Protein AF-A0A949D3E0-F1 (afdb_monomer_lite)

Foldseek 3Di:
DDDDQFAWDFDADPRDTDTDTDGDDPDDVVPGDDCVVCVVVVVVVVVVVVVVVVCCVVDPDNVVVVVVVVVVVVQVVCVVVVHHDPPPPPPDD

Sequence (93 aa):
MKRATGTYVKSTTLGEVVQAFVPDSLPPKNPTLASEVYQDLNRKAEMALARLSGVSGLVPSVDWLLYSAIRKEALLTSQIEGVDFPVKATTQN

pLDDT: mean 80.79, std 13.98, range [37.38, 96.88]

Secondary structure (DSSP, 8-state):
-PPP-EEEEEEEETTEEEEEEEEPPSSP-SSPP-HHHHHHHHHHHHHHHHHHHHHHTTSS-HHHHHHHHHHHHHHHHHHHTT-----------

Radius of gyration: 21.83 Å; chains: 1; bounding box: 40×46×54 Å

Structure (mmCIF, N/CA/C/O backbone):
data_AF-A0A949D3E0-F1
#
_entry.id   AF-A0A949D3E0-F1
#
loop_
_atom_site.group_PDB
_atom_site.id
_atom_site.type_symbol
_atom_site.label_atom_id
_atom_site.label_alt_id
_atom_site.label_comp_id
_atom_site.label_asym_id
_atom_site.label_entity_id
_atom_site.label_seq_id
_atom_site.pdbx_PDB_ins_code
_atom_site.Cartn_x
_atom_site.Cartn_y
_atom_site.Cartn_z
_atom_site.occupancy
_atom_site.B_iso_or_equiv
_atom_site.auth_seq_id
_atom_site.auth_comp_id
_atom_site.auth_asym_id
_atom_site.auth_atom_id
_atom_site.pdbx_PDB_model_num
ATOM 1 N N . MET A 1 1 ? -24.625 -8.211 12.692 1.00 51.91 1 MET A N 1
ATOM 2 C CA . MET A 1 1 ? -23.803 -7.936 13.895 1.00 51.91 1 MET A CA 1
ATOM 3 C C . MET A 1 1 ? -22.828 -6.813 13.570 1.00 51.91 1 MET A C 1
ATOM 5 O O . MET A 1 1 ? -22.275 -6.819 12.477 1.00 51.91 1 MET A O 1
ATOM 9 N N . LYS A 1 2 ? -22.660 -5.831 14.464 1.00 58.88 2 LYS A N 1
ATOM 10 C CA . LYS A 1 2 ? -21.717 -4.712 14.290 1.00 58.88 2 LYS A CA 1
ATOM 11 C C . LYS A 1 2 ? -20.291 -5.270 14.414 1.00 58.88 2 LYS A C 1
ATOM 13 O O . LYS A 1 2 ? -20.000 -5.928 15.408 1.00 58.88 2 LYS A O 1
ATOM 18 N N . ARG A 1 3 ? -19.438 -5.084 13.402 1.00 66.12 3 ARG A N 1
ATOM 19 C CA . ARG A 1 3 ? -18.030 -5.516 13.459 1.00 66.12 3 ARG A CA 1
ATOM 20 C C . ARG A 1 3 ? -17.285 -4.616 14.449 1.00 66.12 3 ARG A C 1
ATOM 22 O O . ARG A 1 3 ? -17.290 -3.403 14.267 1.00 66.12 3 ARG A O 1
ATOM 29 N N . ALA A 1 4 ? -16.697 -5.200 15.490 1.00 75.75 4 ALA A N 1
ATOM 30 C CA . ALA A 1 4 ? -15.731 -4.510 16.339 1.00 75.75 4 ALA A CA 1
ATOM 31 C C . ALA A 1 4 ? -14.363 -4.579 15.646 1.00 75.75 4 ALA A C 1
ATOM 33 O O . ALA A 1 4 ? -13.972 -5.652 15.194 1.00 75.75 4 ALA A O 1
ATOM 34 N N . THR A 1 5 ? -13.696 -3.437 15.488 1.00 80.50 5 THR A N 1
ATOM 35 C CA . THR A 1 5 ? -12.417 -3.304 14.759 1.00 80.50 5 THR A CA 1
ATOM 36 C C . THR A 1 5 ? -11.300 -2.748 15.647 1.00 80.50 5 THR A C 1
ATOM 38 O O . THR A 1 5 ? -10.299 -2.243 15.142 1.00 80.50 5 THR A O 1
AT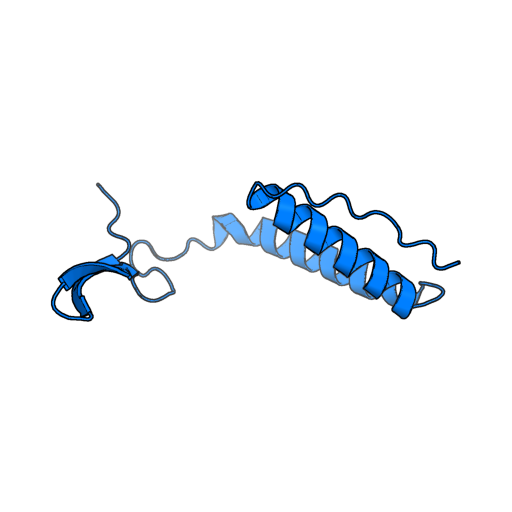OM 41 N N . GLY A 1 6 ? -11.504 -2.770 16.964 1.00 85.25 6 GLY A N 1
ATOM 42 C CA . GLY A 1 6 ? -10.632 -2.157 17.956 1.00 85.25 6 GLY A CA 1
ATOM 43 C C . GLY A 1 6 ? -11.367 -1.771 19.237 1.00 85.25 6 GLY A C 1
ATOM 44 O O . GLY A 1 6 ? -12.582 -1.952 19.37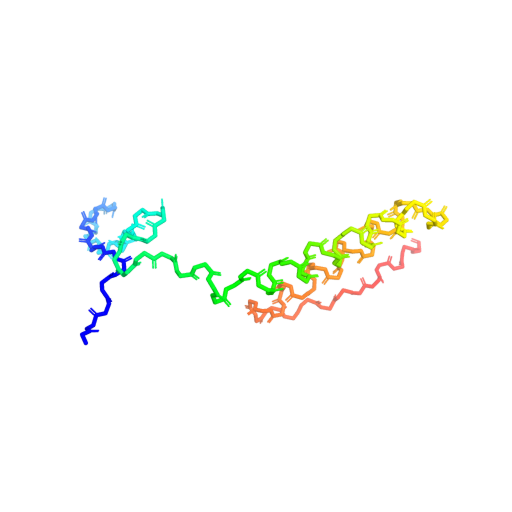0 1.00 85.25 6 GLY A O 1
ATOM 45 N N . THR A 1 7 ? -10.618 -1.202 20.176 1.00 88.56 7 THR A N 1
ATOM 46 C CA . THR A 1 7 ? -11.099 -0.751 21.487 1.00 88.56 7 THR A CA 1
ATOM 47 C C . THR A 1 7 ? -10.705 0.698 21.741 1.00 88.56 7 THR A C 1
ATOM 49 O O . THR A 1 7 ? -9.706 1.176 21.220 1.00 88.56 7 THR A O 1
ATOM 52 N N . TYR A 1 8 ? -11.487 1.421 22.542 1.00 89.38 8 TYR A N 1
ATOM 53 C CA . TYR A 1 8 ? -11.097 2.756 22.992 1.00 89.38 8 TYR A CA 1
ATOM 54 C C . TYR A 1 8 ? -10.347 2.660 24.318 1.00 89.38 8 TYR A C 1
ATOM 56 O O . TYR A 1 8 ? -10.826 2.031 25.262 1.00 89.38 8 TYR A O 1
ATOM 64 N N . VAL A 1 9 ? -9.198 3.322 24.402 1.00 89.00 9 VAL A N 1
ATOM 65 C CA . VAL A 1 9 ? -8.394 3.441 25.619 1.00 89.00 9 VAL A CA 1
ATOM 66 C C . VAL A 1 9 ? -8.387 4.903 26.049 1.00 89.00 9 VAL A C 1
ATOM 68 O O . VAL A 1 9 ? -8.209 5.807 25.232 1.00 89.00 9 VAL A O 1
ATOM 71 N N . LYS A 1 10 ? -8.603 5.154 27.343 1.00 89.00 10 LYS A N 1
ATOM 72 C CA . LYS A 1 10 ? -8.456 6.499 27.906 1.00 89.00 10 LYS A CA 1
ATOM 73 C C . LYS A 1 10 ? -6.969 6.817 28.018 1.00 89.00 10 LYS A C 1
ATOM 75 O O . LYS A 1 10 ? -6.251 6.113 28.722 1.00 89.00 10 LYS A O 1
ATOM 80 N N . SER A 1 11 ? -6.530 7.864 27.335 1.00 82.56 11 SER A N 1
ATOM 81 C CA . SER A 1 11 ? -5.182 8.412 27.451 1.00 82.56 11 SER A CA 1
ATOM 82 C C . SER A 1 11 ? -5.270 9.811 28.045 1.00 82.56 11 SER A C 1
ATOM 84 O O . SER A 1 11 ? -6.209 10.545 27.745 1.00 82.56 11 SER A O 1
ATOM 86 N N . THR A 1 12 ? -4.311 10.180 28.889 1.00 83.94 12 THR A N 1
ATOM 87 C CA . THR A 1 12 ? -4.232 11.531 29.448 1.00 83.94 12 THR A CA 1
ATOM 88 C C . THR A 1 12 ? -3.040 12.243 28.829 1.00 83.94 12 THR A C 1
ATOM 90 O O . THR A 1 12 ? -1.909 11.779 28.955 1.00 83.94 12 THR A O 1
ATOM 93 N N . THR A 1 13 ? -3.263 13.375 28.170 1.00 75.75 13 THR A N 1
ATOM 94 C CA . THR A 1 13 ? -2.189 14.240 27.660 1.00 75.75 13 THR A CA 1
ATOM 95 C C . THR A 1 13 ? -2.399 15.640 28.214 1.00 75.75 13 THR A C 1
ATOM 97 O O . THR A 1 13 ? -3.483 16.193 28.088 1.00 75.75 13 THR A O 1
ATOM 100 N N . LEU A 1 14 ? -1.383 16.189 28.892 1.00 78.88 14 LEU A N 1
ATOM 101 C CA . LEU A 1 14 ? -1.421 17.532 29.498 1.00 78.88 14 LEU A CA 1
ATOM 102 C C . LEU A 1 14 ? -2.637 17.787 30.420 1.00 78.88 14 LEU A C 1
ATOM 104 O O . LEU A 1 14 ? -3.104 18.912 30.548 1.00 78.88 14 LEU A O 1
ATOM 108 N N . GLY A 1 15 ? -3.141 16.739 31.083 1.00 79.94 15 GLY A N 1
ATOM 109 C CA . GLY A 1 15 ? -4.294 16.822 31.989 1.00 79.94 15 GLY A CA 1
ATOM 110 C C . GLY A 1 15 ? -5.663 16.630 31.324 1.00 79.94 15 GLY A C 1
ATOM 111 O O . GLY A 1 15 ? -6.657 16.527 32.038 1.00 79.94 15 GLY A O 1
ATOM 112 N N . GLU A 1 16 ? -5.731 16.508 29.997 1.00 81.62 16 GLU A N 1
ATOM 113 C CA . GLU A 1 16 ? -6.966 16.204 29.270 1.00 81.62 16 GLU A CA 1
ATOM 114 C C . GLU A 1 16 ? -7.115 14.693 29.054 1.00 81.62 16 GLU A C 1
ATOM 116 O O . GLU A 1 16 ? -6.184 14.025 28.598 1.00 81.62 16 GLU A O 1
ATOM 121 N N . VAL A 1 17 ? -8.289 14.145 29.387 1.00 85.75 17 VAL A N 1
ATOM 122 C CA . VAL A 1 17 ? -8.617 12.730 29.164 1.00 85.75 17 VAL A CA 1
ATOM 123 C C . VAL A 1 17 ? -9.234 12.574 27.780 1.00 85.75 17 VAL A C 1
ATOM 125 O O . VAL A 1 17 ? -10.383 12.952 27.559 1.00 85.75 17 VAL A O 1
ATOM 128 N N . VAL A 1 18 ? -8.494 11.949 26.869 1.00 88.38 18 VAL A N 1
ATOM 129 C CA . VAL A 1 18 ? -8.945 11.640 25.509 1.00 88.38 18 VAL A CA 1
ATOM 130 C C . VAL A 1 18 ? -9.265 10.153 25.368 1.00 88.38 18 VAL A C 1
ATOM 132 O O . VAL A 1 18 ? -8.631 9.297 25.987 1.00 88.38 18 VAL A O 1
ATOM 135 N N . GLN A 1 19 ? -10.261 9.819 24.546 1.00 89.50 19 GLN A N 1
ATOM 136 C CA . GLN A 1 19 ? -10.549 8.434 24.165 1.00 89.50 19 GLN A CA 1
ATOM 137 C C . GLN A 1 19 ? -9.837 8.126 22.849 1.00 89.50 19 GLN A C 1
ATOM 139 O O . GLN A 1 19 ? -10.310 8.500 21.778 1.00 89.50 19 GLN A O 1
ATOM 144 N N . ALA A 1 20 ? -8.695 7.451 22.931 1.00 88.62 20 ALA A N 1
ATOM 145 C CA . ALA A 1 20 ? -7.939 7.026 21.764 1.00 88.62 20 ALA A CA 1
ATOM 146 C C . ALA A 1 20 ? -8.486 5.691 21.247 1.00 88.62 20 ALA A C 1
ATOM 148 O O . ALA A 1 20 ? -8.644 4.744 22.018 1.00 88.62 20 ALA A O 1
ATOM 149 N N . PHE A 1 21 ? -8.772 5.603 19.949 1.00 89.50 21 PHE A N 1
ATOM 150 C CA . PHE A 1 21 ? -9.136 4.338 19.317 1.00 89.50 21 PHE A CA 1
ATOM 151 C C . PHE A 1 21 ? -7.876 3.513 19.033 1.00 89.50 21 PHE A C 1
ATOM 153 O O . PHE A 1 21 ? -6.976 3.972 18.333 1.00 89.50 21 PHE A O 1
ATOM 160 N N . VAL A 1 22 ? -7.827 2.294 19.560 1.00 89.06 22 VAL A N 1
ATOM 161 C CA . VAL A 1 22 ? -6.769 1.311 19.330 1.00 89.06 22 VAL A CA 1
ATOM 162 C C . VAL A 1 22 ? -7.336 0.209 18.435 1.00 89.06 22 VAL A C 1
ATOM 164 O O . VAL A 1 22 ? -8.172 -0.569 18.903 1.00 89.06 22 VAL A O 1
ATOM 167 N N . PRO A 1 23 ? -6.930 0.133 17.156 1.00 88.88 23 PRO A N 1
ATOM 168 C CA . PRO A 1 23 ? -7.397 -0.916 16.261 1.00 88.88 23 PRO A CA 1
ATOM 169 C C . PRO A 1 23 ? -6.894 -2.292 16.711 1.00 88.88 23 PRO A C 1
ATOM 171 O O . PRO A 1 23 ? -5.814 -2.415 17.295 1.00 88.88 23 PRO A O 1
ATOM 174 N N . ASP A 1 24 ? -7.663 -3.336 16.407 1.00 87.81 24 ASP A N 1
ATOM 175 C CA . ASP A 1 24 ? -7.216 -4.712 16.630 1.00 87.81 24 ASP A CA 1
ATOM 176 C C . ASP A 1 24 ? -5.980 -5.024 15.771 1.00 87.81 24 ASP A C 1
ATOM 178 O O . ASP A 1 24 ? -5.839 -4.543 14.643 1.00 87.81 24 ASP A O 1
ATOM 182 N N . SER A 1 25 ? -5.074 -5.854 16.292 1.00 84.69 25 SER A N 1
ATOM 183 C CA . SER A 1 25 ? -3.856 -6.225 15.569 1.00 84.69 25 SER A CA 1
ATOM 184 C C . SER A 1 25 ? -4.171 -6.977 14.276 1.00 84.69 25 SER A C 1
ATOM 186 O O . SER A 1 25 ? -4.997 -7.891 14.255 1.00 84.69 25 SER A O 1
ATOM 188 N N . LEU A 1 26 ? -3.448 -6.636 13.209 1.00 83.75 26 LEU A N 1
ATOM 189 C CA . LEU A 1 26 ? -3.494 -7.378 11.952 1.00 83.75 26 LEU A CA 1
ATOM 190 C C . LEU A 1 26 ? -2.754 -8.726 12.096 1.00 83.75 26 LEU A C 1
ATOM 192 O O . LEU A 1 26 ? -1.713 -8.769 12.756 1.00 83.75 26 LEU A O 1
ATOM 196 N N . PRO A 1 27 ? -3.243 -9.819 11.471 1.00 79.19 27 PRO A N 1
ATOM 197 C CA . PRO A 1 27 ? -4.418 -9.900 10.599 1.00 79.19 27 PRO A CA 1
ATOM 198 C C . PRO A 1 27 ? -5.753 -10.036 11.366 1.00 79.19 27 PRO A C 1
ATOM 200 O O . PRO A 1 27 ? -5.769 -10.548 12.489 1.00 79.19 27 PRO A O 1
ATOM 203 N N . PRO A 1 28 ? -6.890 -9.646 10.751 1.00 75.56 28 PRO A N 1
ATOM 204 C CA . PRO A 1 28 ? -8.216 -9.837 11.332 1.00 75.56 28 PRO A CA 1
ATOM 205 C C . PRO A 1 28 ? -8.460 -11.311 11.660 1.00 75.56 28 PRO A C 1
ATOM 207 O O . PRO A 1 28 ? -8.312 -12.184 10.804 1.00 75.56 28 PRO A O 1
ATOM 210 N N . LYS A 1 29 ? -8.833 -11.589 12.911 1.00 78.56 29 LYS A N 1
ATOM 211 C CA . LYS A 1 29 ? -9.039 -12.966 13.383 1.00 78.56 29 LYS A CA 1
ATOM 212 C C . LYS A 1 29 ? -10.478 -13.451 13.200 1.00 78.56 29 LYS A C 1
ATOM 214 O O . LYS A 1 29 ? -10.684 -14.650 13.081 1.00 78.56 29 LYS A O 1
ATOM 219 N N . ASN A 1 30 ? -11.458 -12.540 13.167 1.00 74.25 30 ASN A N 1
ATOM 220 C CA . ASN A 1 30 ? -12.887 -12.870 13.165 1.00 74.25 30 ASN A CA 1
ATOM 221 C C . ASN A 1 30 ? -13.710 -11.911 12.274 1.00 74.25 30 ASN A C 1
ATOM 223 O O . ASN A 1 30 ? -14.017 -10.798 12.703 1.00 74.25 30 ASN A O 1
ATOM 227 N N . PRO A 1 31 ? -14.145 -12.323 11.070 1.00 76.00 31 PRO A N 1
ATOM 228 C CA . PRO A 1 31 ? -13.793 -13.567 10.386 1.00 76.00 31 PRO A CA 1
ATOM 229 C C . PRO A 1 31 ? -12.336 -13.548 9.910 1.00 76.00 31 PRO A C 1
ATOM 231 O O . PRO A 1 31 ? -11.743 -12.481 9.742 1.00 76.00 31 PRO A O 1
ATOM 234 N N . THR A 1 32 ? -11.772 -14.731 9.683 1.00 78.56 32 THR A N 1
ATOM 235 C CA . THR A 1 32 ? -10.480 -14.872 9.011 1.00 78.56 32 THR A CA 1
ATOM 236 C C . THR A 1 32 ? -10.536 -14.279 7.604 1.00 78.56 32 THR A C 1
ATOM 238 O O . THR A 1 32 ? -11.600 -14.164 6.987 1.00 78.56 32 THR A O 1
ATOM 241 N N . LEU A 1 33 ? -9.375 -13.873 7.097 1.00 83.25 33 LEU A N 1
ATOM 242 C CA . LEU A 1 33 ? -9.260 -13.315 5.759 1.00 83.25 33 LEU A CA 1
ATOM 243 C C . LEU A 1 33 ? -9.626 -14.382 4.707 1.00 83.25 33 LEU A C 1
ATOM 245 O O . LEU A 1 33 ? -8.976 -15.421 4.624 1.00 83.25 33 LEU A O 1
ATOM 249 N N . ALA A 1 34 ? -10.663 -14.113 3.913 1.00 86.00 34 ALA A N 1
ATOM 250 C CA . ALA A 1 34 ? -11.142 -14.999 2.854 1.00 86.00 34 ALA A CA 1
ATOM 251 C C . ALA A 1 34 ? -10.260 -14.848 1.61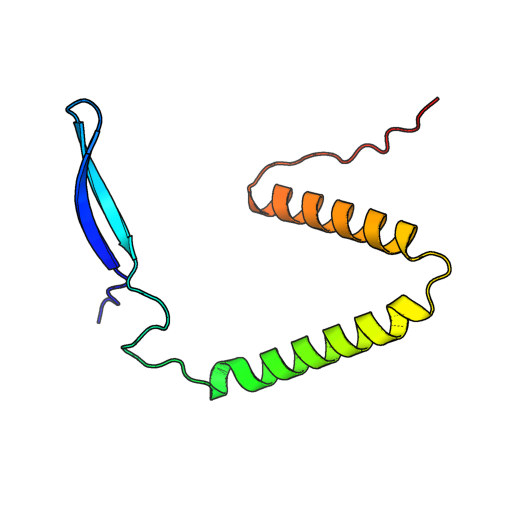0 1.00 86.00 34 ALA A C 1
ATOM 253 O O . ALA A 1 34 ? -10.320 -13.829 0.913 1.00 86.00 34 ALA A O 1
ATOM 254 N N . SER A 1 35 ? -9.401 -15.836 1.360 1.00 85.06 35 SER A N 1
ATOM 255 C CA . SER A 1 35 ? -8.375 -15.742 0.319 1.00 85.06 35 SER A CA 1
ATOM 256 C C . SER A 1 35 ? -8.976 -15.705 -1.082 1.00 85.06 35 SER A C 1
ATOM 258 O O . SER A 1 35 ? -8.544 -14.945 -1.948 1.00 85.06 35 SER A O 1
ATOM 260 N N . GLU A 1 36 ? -10.068 -16.435 -1.257 1.00 90.12 36 GLU A N 1
ATOM 261 C CA . GLU A 1 36 ? -10.828 -16.552 -2.502 1.00 90.12 36 GLU A CA 1
ATOM 262 C C . GLU A 1 36 ? -11.289 -15.189 -3.053 1.00 90.12 36 GLU A C 1
ATOM 264 O O . GLU A 1 36 ? -11.419 -15.023 -4.263 1.00 90.12 36 GLU A O 1
ATOM 269 N N . VAL A 1 37 ? -11.505 -14.196 -2.179 1.00 89.50 37 VAL A N 1
ATOM 270 C CA . VAL A 1 37 ? -12.035 -12.875 -2.555 1.00 89.50 37 VAL A CA 1
ATOM 271 C C . VAL A 1 37 ? -10.976 -11.981 -3.207 1.00 89.50 37 VAL A C 1
ATOM 273 O O . VAL A 1 37 ? -11.316 -11.147 -4.045 1.00 89.50 37 VAL A O 1
ATOM 276 N N . TYR A 1 38 ? -9.697 -12.135 -2.851 1.00 89.88 38 TYR A N 1
ATOM 277 C CA . TYR A 1 38 ? -8.626 -11.263 -3.352 1.00 89.88 38 TYR A CA 1
ATOM 278 C C . TYR A 1 38 ? -7.564 -11.988 -4.179 1.00 89.88 38 TYR A C 1
ATOM 280 O O . TYR A 1 38 ? -6.823 -11.314 -4.886 1.00 89.88 38 TYR A O 1
ATOM 288 N N . GLN A 1 39 ? -7.483 -13.322 -4.147 1.00 94.06 39 GLN A N 1
ATOM 289 C CA . GLN A 1 39 ? -6.448 -14.085 -4.859 1.00 94.06 39 GLN A CA 1
ATOM 290 C C . GLN A 1 39 ? -6.365 -13.756 -6.357 1.00 94.06 39 GLN A C 1
ATOM 292 O O . GLN A 1 39 ? -5.270 -13.525 -6.869 1.00 94.06 39 GLN A O 1
ATOM 297 N N . ASP A 1 40 ? -7.497 -13.690 -7.069 1.00 94.75 40 ASP A N 1
ATOM 298 C CA . ASP A 1 40 ? -7.482 -13.388 -8.508 1.00 94.75 40 ASP A CA 1
ATOM 299 C C . ASP A 1 40 ? -7.025 -11.949 -8.797 1.00 94.75 40 ASP A C 1
ATOM 301 O O . ASP A 1 40 ? -6.232 -11.715 -9.712 1.00 94.75 40 ASP A O 1
ATOM 305 N N . LEU A 1 41 ? -7.477 -10.985 -7.988 1.00 94.44 41 LEU A N 1
ATOM 306 C CA . LEU A 1 41 ? -7.043 -9.590 -8.090 1.00 94.44 41 LEU A CA 1
ATOM 307 C C . LEU A 1 41 ? -5.558 -9.440 -7.747 1.00 94.44 41 LEU A C 1
ATOM 309 O O . LEU A 1 41 ? -4.841 -8.736 -8.455 1.00 94.44 41 LEU A O 1
ATOM 313 N N . ASN A 1 42 ? -5.083 -10.146 -6.722 1.00 94.88 42 ASN A N 1
ATOM 314 C CA . ASN A 1 42 ? -3.682 -10.159 -6.323 1.00 94.88 42 ASN A CA 1
ATOM 315 C C . ASN A 1 42 ? -2.799 -10.730 -7.438 1.00 94.88 42 ASN A C 1
ATOM 317 O O . ASN A 1 42 ? -1.837 -10.091 -7.846 1.00 94.88 42 ASN A O 1
ATOM 321 N N . ARG A 1 43 ? -3.189 -11.861 -8.036 1.00 95.81 43 ARG A N 1
ATOM 322 C CA . ARG A 1 43 ? -2.491 -12.438 -9.193 1.00 95.81 43 ARG A CA 1
ATOM 323 C C . ARG A 1 43 ? -2.448 -11.469 -10.379 1.00 95.81 43 ARG A C 1
ATOM 325 O O . 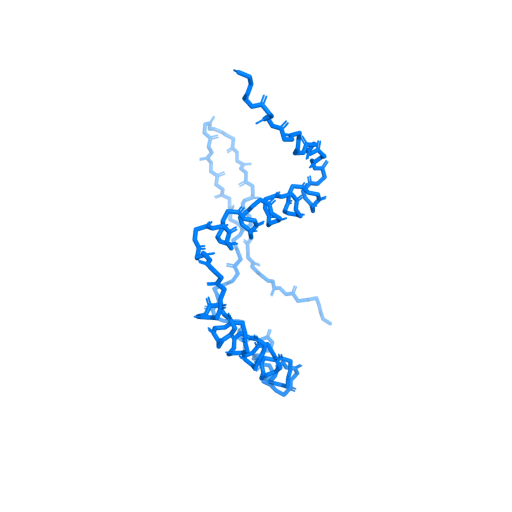ARG A 1 43 ? -1.424 -11.346 -11.047 1.00 95.81 43 ARG A O 1
ATOM 332 N N . LYS A 1 44 ? -3.548 -10.764 -10.664 1.00 96.06 44 LYS A N 1
ATOM 333 C CA . LYS A 1 44 ? -3.581 -9.731 -11.717 1.00 96.06 44 LYS A CA 1
ATOM 334 C C . LYS A 1 44 ? -2.624 -8.577 -11.408 1.00 96.06 44 LYS A C 1
ATOM 336 O O . LYS A 1 44 ? -1.928 -8.124 -12.317 1.00 96.06 44 LYS A O 1
ATOM 341 N N . ALA A 1 45 ? -2.567 -8.131 -10.155 1.00 95.62 45 ALA A N 1
ATOM 342 C CA . ALA A 1 45 ? -1.640 -7.095 -9.713 1.00 95.62 45 ALA A CA 1
ATOM 343 C C . ALA A 1 45 ? -0.177 -7.555 -9.842 1.00 95.62 45 ALA A C 1
ATOM 345 O O . ALA A 1 45 ? 0.633 -6.844 -10.431 1.00 95.62 45 ALA A O 1
ATOM 346 N N . GLU A 1 46 ? 0.144 -8.774 -9.406 1.00 96.44 46 GLU A N 1
ATOM 347 C CA . GLU A 1 46 ? 1.472 -9.381 -9.561 1.00 96.44 46 GLU A CA 1
ATOM 348 C C . GLU A 1 46 ? 1.895 -9.462 -11.033 1.00 96.44 46 GLU A C 1
ATOM 350 O O . GLU A 1 46 ? 3.007 -9.073 -11.386 1.00 96.44 46 GLU A O 1
ATOM 355 N N . MET A 1 47 ? 0.995 -9.889 -11.926 1.00 96.88 47 MET A N 1
ATOM 356 C CA . MET A 1 47 ? 1.267 -9.910 -13.367 1.00 96.88 47 MET A CA 1
ATOM 357 C C . MET A 1 47 ? 1.517 -8.508 -13.935 1.00 96.88 47 MET A C 1
ATOM 359 O O . MET A 1 47 ? 2.373 -8.340 -14.805 1.00 96.88 47 MET A O 1
ATOM 363 N N . ALA A 1 48 ? 0.778 -7.498 -13.474 1.00 93.75 48 ALA A N 1
ATOM 364 C CA . ALA A 1 48 ? 0.992 -6.116 -13.891 1.00 93.75 48 ALA A CA 1
ATOM 365 C C . ALA A 1 48 ? 2.357 -5.588 -13.415 1.00 93.75 48 ALA A C 1
ATOM 367 O O . ALA A 1 48 ? 3.068 -4.961 -14.199 1.00 93.75 48 ALA A O 1
ATOM 368 N N . LEU A 1 49 ? 2.759 -5.908 -12.181 1.00 92.88 49 LEU A N 1
ATOM 369 C CA . LEU A 1 49 ? 4.078 -5.565 -11.642 1.00 92.88 49 LEU A CA 1
ATOM 370 C C . LEU A 1 49 ? 5.207 -6.272 -12.396 1.00 92.88 49 LEU A C 1
ATOM 372 O O . LEU A 1 49 ? 6.196 -5.635 -12.753 1.00 92.88 49 LEU A O 1
ATOM 376 N N . ALA A 1 50 ? 5.047 -7.558 -12.715 1.00 93.31 50 ALA A N 1
ATOM 377 C CA . ALA A 1 50 ? 6.019 -8.301 -13.514 1.00 93.31 50 ALA A CA 1
ATOM 378 C C . ALA A 1 50 ? 6.194 -7.682 -14.911 1.00 93.31 50 ALA A C 1
ATOM 380 O O . ALA A 1 50 ? 7.317 -7.526 -15.389 1.00 93.31 50 ALA A O 1
ATOM 381 N N . ARG A 1 51 ? 5.094 -7.257 -15.550 1.00 91.62 51 ARG A N 1
ATOM 382 C CA . ARG A 1 51 ? 5.145 -6.521 -16.823 1.00 91.62 51 ARG A CA 1
ATOM 383 C C . ARG A 1 51 ? 5.864 -5.187 -16.674 1.00 91.62 51 ARG A C 1
ATOM 385 O O . ARG A 1 51 ? 6.712 -4.889 -17.507 1.00 91.62 51 ARG A O 1
ATOM 392 N N . LEU A 1 52 ? 5.555 -4.413 -15.630 1.00 88.69 52 LEU A N 1
ATOM 393 C CA . LEU A 1 52 ? 6.228 -3.142 -15.349 1.00 88.69 52 LEU A CA 1
ATOM 394 C C . LEU A 1 52 ? 7.739 -3.340 -15.176 1.00 88.69 52 LEU A C 1
ATOM 396 O O . LEU A 1 52 ? 8.525 -2.616 -15.779 1.00 88.69 52 LEU A O 1
ATOM 400 N N . SER A 1 53 ? 8.139 -4.354 -14.409 1.00 87.62 53 SER A N 1
ATOM 401 C CA . SER A 1 53 ? 9.544 -4.717 -14.230 1.00 87.62 53 SER A CA 1
ATOM 402 C C . SER A 1 53 ? 10.198 -5.075 -15.567 1.00 87.62 53 SER A C 1
ATOM 404 O O . SER A 1 53 ? 11.243 -4.517 -15.895 1.00 87.62 53 SER A O 1
ATOM 406 N N . GLY A 1 54 ? 9.541 -5.891 -16.397 1.00 86.75 54 GLY A N 1
ATOM 407 C CA . GLY A 1 54 ? 10.041 -6.237 -17.729 1.00 86.75 54 GLY A CA 1
ATOM 408 C C . GLY A 1 54 ? 10.222 -5.028 -18.654 1.00 86.75 54 GLY A C 1
ATOM 409 O O . GLY A 1 54 ? 11.255 -4.910 -19.309 1.00 86.75 54 GLY A O 1
ATOM 410 N N . VAL A 1 55 ? 9.258 -4.100 -18.694 1.00 85.69 55 VAL A N 1
ATOM 411 C CA . VAL A 1 55 ? 9.351 -2.915 -19.567 1.00 85.69 55 VAL A CA 1
ATOM 412 C C . VAL A 1 55 ? 10.283 -1.837 -19.023 1.00 85.69 55 VAL A C 1
ATOM 414 O O . VAL A 1 55 ? 10.864 -1.106 -19.817 1.00 85.69 55 VAL A O 1
ATOM 417 N N . SER A 1 56 ? 10.475 -1.746 -17.703 1.00 83.00 56 SER A N 1
ATOM 418 C CA . SER A 1 56 ? 11.371 -0.756 -17.085 1.00 83.00 56 SER A CA 1
ATOM 419 C C . SER A 1 56 ? 12.827 -0.895 -17.541 1.00 83.00 56 SER A C 1
ATOM 421 O O . SER A 1 56 ? 13.518 0.111 -17.665 1.00 83.00 56 SER A O 1
ATOM 423 N N . GLY A 1 57 ? 13.265 -2.113 -17.884 1.00 80.38 57 GLY A N 1
ATOM 424 C CA . GLY A 1 57 ? 14.593 -2.370 -18.451 1.00 80.38 57 GLY A CA 1
ATOM 425 C C . GLY A 1 57 ? 14.748 -1.972 -19.923 1.00 80.38 57 GLY A C 1
ATOM 426 O O . GLY A 1 57 ? 15.864 -1.939 -20.428 1.00 80.38 57 GLY A O 1
ATOM 427 N N . LEU A 1 58 ? 13.646 -1.670 -20.616 1.00 82.38 58 LEU A N 1
ATOM 428 C CA . LEU A 1 58 ? 13.631 -1.247 -22.022 1.00 82.38 58 LEU A CA 1
ATOM 429 C C . LEU A 1 58 ? 13.529 0.278 -22.176 1.00 82.38 58 LEU A C 1
ATOM 431 O O . LEU A 1 58 ? 13.547 0.788 -23.296 1.00 82.38 58 LEU A O 1
ATOM 435 N N . VAL A 1 59 ? 13.372 1.012 -21.071 1.00 82.44 59 VAL A N 1
ATOM 436 C CA . VAL A 1 59 ? 13.216 2.467 -21.105 1.00 82.44 59 VAL A CA 1
ATOM 437 C C . VAL A 1 59 ? 14.578 3.126 -21.364 1.00 82.44 59 VAL A C 1
ATOM 439 O O . VAL A 1 59 ? 15.570 2.719 -20.762 1.00 82.44 59 VAL A O 1
ATOM 442 N N . PRO A 1 60 ? 14.647 4.182 -22.200 1.00 78.88 60 PRO A N 1
ATOM 443 C CA . PRO A 1 60 ? 15.905 4.864 -22.519 1.00 78.88 60 PRO A CA 1
ATOM 444 C C . PRO A 1 60 ? 16.652 5.444 -21.308 1.00 78.88 60 PRO A C 1
ATOM 446 O O . PRO A 1 60 ? 17.867 5.606 -21.352 1.00 78.88 60 PRO A O 1
ATOM 449 N N . SER A 1 61 ? 15.930 5.792 -20.240 1.00 85.56 61 SER A N 1
ATOM 450 C CA . SER A 1 61 ? 16.489 6.288 -18.983 1.00 85.56 61 SER A CA 1
ATOM 451 C C . SER A 1 61 ? 15.598 5.883 -17.812 1.00 85.56 61 SER A C 1
ATOM 453 O O . SER A 1 61 ? 14.414 6.230 -17.760 1.00 85.56 61 SER A O 1
ATOM 455 N N . VAL A 1 62 ? 16.187 5.174 -16.850 1.00 84.69 62 VAL A N 1
ATOM 456 C CA . VAL A 1 62 ? 15.523 4.785 -15.599 1.00 84.69 62 VAL A CA 1
ATOM 457 C C . VAL A 1 62 ? 15.237 6.012 -14.730 1.00 84.69 62 VAL A C 1
ATOM 459 O O . VAL A 1 62 ? 14.164 6.102 -14.137 1.00 84.69 62 VAL A O 1
ATOM 462 N N . ASP A 1 63 ? 16.137 6.997 -14.713 1.00 85.62 63 ASP A N 1
ATOM 463 C CA . ASP A 1 63 ? 15.973 8.220 -13.918 1.00 85.62 63 ASP A CA 1
ATOM 464 C C . ASP A 1 63 ? 14.742 9.024 -14.347 1.00 85.62 63 ASP A C 1
ATOM 466 O O . ASP A 1 63 ? 13.981 9.507 -13.507 1.00 85.62 63 ASP A O 1
ATOM 470 N N . TRP A 1 64 ? 14.487 9.118 -15.656 1.00 86.06 64 TRP A N 1
ATOM 471 C CA . TRP A 1 64 ? 13.290 9.784 -16.173 1.00 86.06 64 TRP A CA 1
ATOM 472 C C . TRP A 1 64 ? 11.999 9.033 -15.807 1.00 86.06 64 TRP A C 1
ATOM 474 O O . TRP A 1 64 ? 10.990 9.647 -15.437 1.00 86.06 64 TRP A O 1
ATOM 484 N N . LEU A 1 65 ? 12.028 7.696 -15.856 1.00 86.19 65 LEU A N 1
ATOM 485 C CA . LEU A 1 65 ? 10.904 6.861 -15.431 1.00 86.19 65 LEU A CA 1
ATOM 486 C C . LEU A 1 65 ? 10.589 7.074 -13.943 1.00 86.19 65 LEU A C 1
ATOM 488 O O . LEU A 1 65 ? 9.435 7.305 -13.589 1.00 86.19 65 LEU A O 1
ATOM 492 N N . LEU A 1 66 ? 11.609 7.057 -13.083 1.00 87.44 66 LEU A N 1
ATOM 493 C CA . LEU A 1 66 ? 11.451 7.295 -11.646 1.00 87.44 66 LEU A CA 1
ATOM 494 C C . LEU A 1 66 ? 10.920 8.702 -11.365 1.00 87.44 66 LEU A C 1
ATOM 496 O O . LEU A 1 66 ? 9.961 8.863 -10.609 1.00 87.44 66 LEU A O 1
ATOM 500 N N . TYR A 1 67 ? 11.491 9.715 -12.017 1.00 88.25 67 TYR A N 1
ATOM 501 C CA . TYR A 1 67 ? 11.070 11.103 -11.857 1.00 88.25 67 TYR A CA 1
ATOM 502 C C . TYR A 1 67 ? 9.586 11.306 -12.194 1.00 88.25 67 TYR A C 1
ATOM 504 O O . TYR A 1 67 ? 8.841 11.932 -11.434 1.00 88.25 67 TYR A O 1
ATOM 512 N N . SER A 1 68 ? 9.140 10.756 -13.326 1.00 85.50 68 SER A N 1
ATOM 513 C CA . SER A 1 68 ? 7.743 10.863 -13.757 1.00 85.50 68 SER A CA 1
ATOM 514 C C . SER A 1 68 ? 6.785 10.088 -12.844 1.00 85.50 68 SER A C 1
ATOM 516 O O . SER A 1 68 ? 5.715 10.607 -12.513 1.00 85.50 68 SER A O 1
ATOM 518 N N . ALA A 1 69 ? 7.174 8.895 -12.383 1.00 88.06 69 ALA A N 1
ATOM 519 C CA . ALA A 1 69 ? 6.371 8.072 -11.482 1.00 88.06 69 ALA A CA 1
ATOM 520 C C . ALA A 1 69 ? 6.155 8.746 -10.117 1.00 88.06 69 ALA A C 1
ATOM 522 O O . ALA A 1 69 ? 5.013 8.871 -9.678 1.00 88.06 69 ALA A O 1
ATOM 523 N N . ILE A 1 70 ? 7.223 9.254 -9.491 1.00 90.06 70 ILE A N 1
ATOM 524 C CA . ILE A 1 70 ? 7.155 9.940 -8.189 1.00 90.06 70 ILE A CA 1
ATOM 525 C C . ILE A 1 70 ? 6.230 11.157 -8.267 1.00 90.06 70 ILE A C 1
ATOM 527 O O . ILE A 1 70 ? 5.375 11.357 -7.407 1.00 90.06 70 ILE A O 1
ATOM 531 N N . ARG A 1 71 ? 6.367 11.964 -9.324 1.00 88.44 71 ARG A N 1
ATOM 532 C CA . ARG A 1 71 ? 5.534 13.155 -9.516 1.00 88.44 71 ARG A CA 1
ATOM 533 C C . ARG A 1 71 ? 4.058 12.796 -9.678 1.00 88.44 71 ARG A C 1
ATOM 535 O O . ARG A 1 71 ? 3.199 13.481 -9.126 1.00 88.44 71 ARG A O 1
ATOM 542 N N . LYS A 1 72 ? 3.766 11.745 -10.447 1.00 87.12 72 LYS A N 1
ATOM 543 C CA . LYS A 1 72 ? 2.395 11.282 -10.659 1.00 87.12 72 LYS A CA 1
ATOM 544 C C . LYS A 1 72 ? 1.772 10.781 -9.355 1.00 87.12 72 LYS A C 1
ATOM 546 O O . LYS A 1 72 ? 0.642 11.154 -9.061 1.00 87.12 72 LYS A O 1
ATOM 551 N N . GLU A 1 73 ? 2.513 10.005 -8.570 1.00 88.44 73 GLU A N 1
ATOM 552 C CA . GLU A 1 73 ? 2.037 9.480 -7.287 1.00 88.44 73 GLU A CA 1
ATOM 553 C C . GLU A 1 73 ? 1.774 10.597 -6.273 1.00 88.44 73 GLU A C 1
ATOM 555 O O . GLU A 1 73 ? 0.726 10.623 -5.631 1.00 88.44 73 GLU A O 1
ATOM 56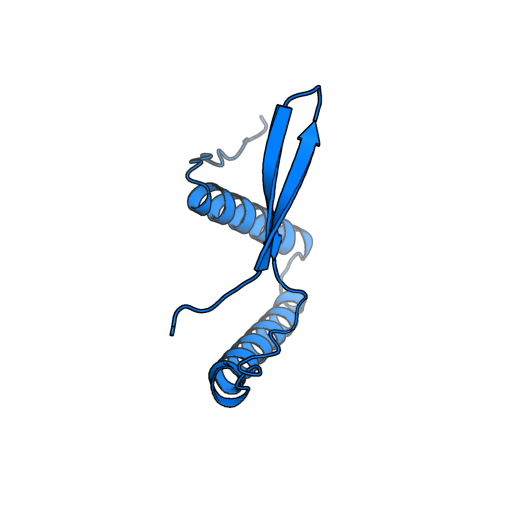0 N N . ALA A 1 74 ? 2.683 11.573 -6.187 1.00 87.00 74 ALA A N 1
ATOM 561 C CA . ALA A 1 74 ? 2.526 12.723 -5.304 1.00 87.00 74 ALA A CA 1
ATOM 562 C C . ALA A 1 74 ? 1.280 13.550 -5.653 1.00 87.00 74 ALA A C 1
ATOM 564 O O . ALA A 1 74 ? 0.541 13.958 -4.757 1.00 87.00 74 ALA A O 1
ATOM 565 N N . LEU A 1 75 ? 1.016 13.765 -6.946 1.00 87.31 75 LEU A N 1
ATOM 566 C CA . LEU A 1 75 ? -0.185 14.468 -7.396 1.00 87.31 75 LEU A CA 1
ATOM 567 C C . LEU A 1 75 ? -1.460 13.694 -7.036 1.00 87.31 75 LEU A C 1
ATOM 569 O O . LEU A 1 75 ? -2.374 14.271 -6.454 1.00 87.31 75 LEU A O 1
ATOM 573 N N . LEU A 1 76 ? -1.515 12.396 -7.349 1.00 84.94 76 LEU A N 1
ATOM 574 C CA . LEU A 1 76 ? -2.694 11.566 -7.077 1.00 84.94 76 LEU A CA 1
ATOM 575 C C . LEU A 1 76 ? -2.971 11.440 -5.575 1.00 84.94 76 LEU A C 1
ATOM 577 O O . LEU A 1 76 ? -4.117 11.563 -5.152 1.00 84.94 76 LEU A O 1
ATOM 581 N N . THR A 1 77 ? -1.926 11.261 -4.767 1.00 84.25 77 THR A N 1
ATOM 582 C CA . THR A 1 77 ? -2.049 11.196 -3.304 1.00 84.25 77 THR A CA 1
ATOM 583 C C . THR A 1 77 ? -2.559 12.521 -2.747 1.00 84.25 77 THR A C 1
ATOM 585 O O . THR A 1 77 ? -3.474 12.531 -1.929 1.00 84.25 77 THR A O 1
ATOM 588 N N . SER A 1 78 ? -2.036 13.649 -3.243 1.00 83.69 78 SER A N 1
ATOM 589 C CA . SER A 1 78 ? -2.500 14.976 -2.819 1.00 83.69 78 SER A CA 1
ATOM 590 C C . SER A 1 78 ? -3.990 15.177 -3.123 1.00 83.69 78 SER A C 1
ATOM 592 O O . SER A 1 78 ? -4.722 15.675 -2.274 1.00 83.69 78 SER A O 1
ATOM 594 N N . GLN A 1 79 ? -4.465 14.714 -4.286 1.00 81.75 79 GLN A N 1
ATOM 595 C CA . GLN A 1 79 ? -5.881 14.795 -4.664 1.00 81.75 79 GLN A CA 1
ATOM 596 C C . GLN A 1 79 ? -6.797 13.946 -3.775 1.00 81.75 79 GLN A C 1
ATOM 598 O O . GLN A 1 79 ? -7.906 14.378 -3.467 1.00 81.75 79 GLN A O 1
ATOM 603 N N . ILE A 1 80 ? -6.348 12.763 -3.341 1.00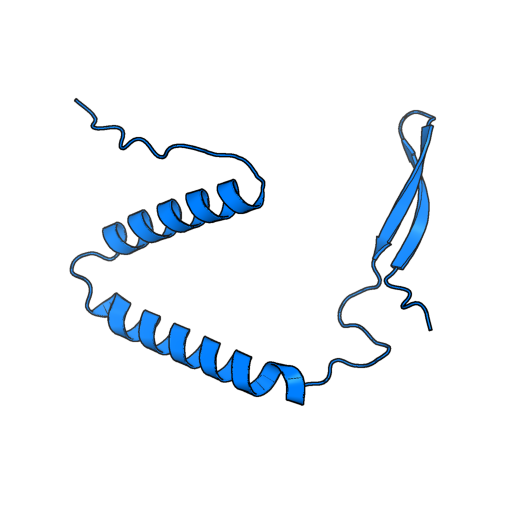 79.38 80 ILE A N 1
ATOM 604 C CA . ILE A 1 80 ? -7.110 11.911 -2.412 1.00 79.38 80 ILE A CA 1
ATOM 605 C C . ILE A 1 80 ? -7.299 12.614 -1.063 1.00 79.38 80 ILE A C 1
ATOM 607 O O . ILE A 1 80 ? -8.388 12.571 -0.497 1.00 79.38 80 ILE A O 1
ATOM 611 N N . GLU A 1 81 ? -6.270 13.316 -0.591 1.00 81.00 81 GLU A N 1
ATOM 612 C CA . GLU A 1 81 ? -6.303 14.103 0.649 1.00 81.00 81 GLU A CA 1
ATOM 613 C C . GLU A 1 81 ? -7.016 15.464 0.483 1.00 81.00 81 GLU A C 1
ATOM 615 O O . GLU A 1 81 ? -7.076 16.263 1.418 1.00 81.00 81 GLU A O 1
ATOM 620 N N . GLY A 1 82 ? -7.571 15.755 -0.702 1.00 71.19 82 GLY A N 1
ATOM 621 C CA . GLY A 1 82 ? -8.288 17.002 -0.991 1.00 71.19 82 GLY A CA 1
ATOM 622 C C . GLY A 1 82 ? -7.382 18.222 -1.181 1.00 71.19 82 GLY A C 1
ATOM 623 O O . GLY A 1 82 ? -7.858 19.357 -1.135 1.00 71.19 82 GLY A O 1
ATOM 624 N N . VAL A 1 83 ? -6.084 18.007 -1.397 1.00 62.91 83 VAL A N 1
ATOM 625 C CA . VAL A 1 83 ? -5.098 19.060 -1.635 1.00 62.91 83 VAL A CA 1
ATOM 626 C C . VAL A 1 83 ? -4.779 19.129 -3.130 1.00 62.91 83 VAL A C 1
ATOM 628 O O . VAL A 1 83 ? -4.034 18.311 -3.669 1.00 62.91 83 VAL A O 1
ATOM 631 N N . ASP A 1 84 ? -5.302 20.146 -3.814 1.00 56.50 84 ASP A N 1
ATOM 632 C CA . ASP A 1 84 ? -4.911 20.445 -5.195 1.00 56.50 84 ASP A CA 1
ATOM 633 C C . ASP A 1 84 ? -3.555 21.168 -5.209 1.00 56.50 84 ASP A C 1
ATOM 635 O O . ASP A 1 84 ? -3.468 22.393 -5.102 1.00 56.50 84 ASP A O 1
ATOM 639 N N . PHE A 1 85 ? -2.467 20.407 -5.354 1.00 56.03 85 PHE A N 1
ATOM 640 C CA . PHE A 1 85 ? -1.166 20.963 -5.722 1.00 56.03 85 PHE A CA 1
ATOM 641 C C . PHE A 1 85 ? -1.046 20.993 -7.250 1.00 56.03 85 PHE A C 1
ATOM 643 O O . PHE A 1 85 ? -0.804 19.949 -7.865 1.00 56.03 85 PHE A O 1
ATOM 650 N N . PRO A 1 86 ? -1.150 22.160 -7.914 1.00 52.62 86 PRO A N 1
ATOM 651 C CA . PRO A 1 86 ? -0.745 22.247 -9.304 1.00 52.62 86 PRO A CA 1
ATOM 652 C C . PRO A 1 86 ? 0.760 21.987 -9.361 1.00 52.62 86 PRO A C 1
ATOM 654 O O . PRO A 1 86 ? 1.559 22.817 -8.921 1.00 52.62 86 PRO A O 1
ATOM 657 N N . VAL A 1 87 ? 1.169 20.845 -9.918 1.00 52.84 87 VAL A N 1
ATOM 658 C CA . VAL A 1 87 ? 2.582 20.582 -10.197 1.00 52.84 87 VAL A CA 1
ATOM 659 C C . VAL A 1 87 ? 2.998 21.442 -11.391 1.00 52.84 87 VAL A C 1
ATOM 661 O O . VAL A 1 87 ? 3.144 20.958 -12.513 1.00 52.84 87 VAL A O 1
ATOM 664 N N . LYS A 1 88 ? 3.156 22.753 -11.175 1.00 44.47 88 LYS A N 1
ATOM 665 C CA . LYS A 1 88 ? 3.785 23.629 -12.161 1.00 44.47 88 LYS A CA 1
ATOM 666 C C . LYS A 1 88 ? 5.176 23.064 -12.412 1.00 44.47 88 LYS A C 1
ATOM 668 O O . LYS A 1 88 ? 5.970 22.901 -11.488 1.00 44.47 88 LYS A O 1
ATOM 673 N N . ALA A 1 89 ? 5.450 22.705 -13.663 1.00 45.06 89 ALA A N 1
ATOM 674 C CA . ALA A 1 89 ? 6.812 22.532 -14.119 1.00 45.06 89 ALA A CA 1
ATOM 675 C C . ALA A 1 89 ? 7.542 23.838 -13.792 1.00 45.06 89 ALA A C 1
ATOM 677 O O . ALA A 1 89 ? 7.278 24.874 -14.398 1.00 45.06 89 ALA A O 1
ATOM 678 N N . THR A 1 90 ? 8.394 23.813 -12.774 1.00 43.34 90 THR A N 1
ATOM 679 C CA . THR A 1 90 ? 9.462 24.788 -12.633 1.00 43.34 90 THR A CA 1
ATOM 680 C C . THR A 1 90 ? 10.369 24.576 -13.835 1.00 43.34 90 THR A C 1
ATOM 682 O O . THR A 1 90 ? 11.308 23.788 -13.801 1.00 43.34 90 THR A O 1
ATOM 685 N N . THR A 1 91 ? 10.027 25.236 -14.938 1.00 43.41 91 THR A N 1
ATOM 686 C CA . THR A 1 91 ? 10.995 25.619 -15.954 1.00 43.41 91 THR A CA 1
ATOM 687 C C . THR A 1 91 ? 12.001 26.497 -15.220 1.00 43.41 91 THR A C 1
ATOM 689 O O . THR A 1 91 ? 11.702 27.643 -14.889 1.00 43.41 91 THR A O 1
ATOM 692 N N . GLN A 1 92 ? 13.137 25.911 -14.845 1.00 41.31 92 GLN A N 1
ATOM 693 C CA . GLN A 1 92 ? 14.323 26.686 -14.511 1.00 41.31 92 GLN A CA 1
ATOM 694 C C . GLN A 1 92 ? 14.700 27.457 -15.779 1.00 41.31 92 GLN A C 1
ATOM 696 O O . GLN A 1 92 ? 15.045 26.843 -16.788 1.00 41.31 92 GLN A O 1
ATOM 701 N N . ASN A 1 93 ? 14.541 28.778 -15.721 1.00 37.38 93 ASN A N 1
ATOM 702 C CA . ASN A 1 93 ? 15.386 29.697 -16.476 1.00 37.38 93 ASN A CA 1
ATOM 703 C C . ASN A 1 93 ? 16.689 29.886 -15.704 1.00 37.38 93 ASN A C 1
ATOM 705 O O . ASN A 1 93 ? 16.609 29.917 -14.452 1.00 37.38 93 ASN A O 1
#